Protein AF-A0A7Z8VKE8-F1 (afdb_monomer_lite)

Foldseek 3Di:
DDPPPPAAECEQVNLVVQVVVDQVSQQVVLVVRLAYAYDNALAELQVVDDPPDEQDLDQHEDRQHYEYENHNYENEAAEYECHLYEAHQHEYYNANYEDHDDDDDPPAGEYYCALYEHENHAYDHHLYASEESHEYENHNYEHEAHAYECHNYDHHNYYYDHHNYHYYNHHYD

Radius of gyration: 15.61 Å; chains: 1; bounding box: 54×35×36 Å

Structure (mmCIF, N/CA/C/O backbone):
data_AF-A0A7Z8VKE8-F1
#
_entry.id   AF-A0A7Z8VKE8-F1
#
loop_
_atom_site.group_PDB
_atom_site.id
_atom_site.type_symbol
_atom_site.label_atom_id
_atom_site.label_alt_id
_atom_site.label_comp_id
_atom_site.label_asym_id
_atom_site.label_entity_id
_atom_site.label_seq_id
_atom_site.pdbx_PDB_ins_code
_atom_site.Cartn_x
_atom_site.Cartn_y
_atom_site.Cartn_z
_atom_site.occupancy
_atom_site.B_iso_or_equiv
_atom_site.auth_seq_id
_atom_site.auth_comp_id
_atom_site.auth_asym_id
_atom_site.auth_atom_id
_atom_site.pdbx_PDB_model_num
ATOM 1 N N . MET A 1 1 ? -33.986 10.027 14.743 1.00 37.16 1 MET A N 1
ATOM 2 C CA . MET A 1 1 ? -32.660 9.459 15.057 1.00 37.16 1 MET A CA 1
ATOM 3 C C . MET A 1 1 ? -31.975 9.230 13.727 1.00 37.16 1 MET A C 1
ATOM 5 O O . MET A 1 1 ? -32.449 8.395 12.970 1.00 37.16 1 MET A O 1
ATOM 9 N N . VAL A 1 2 ? -30.986 10.049 13.375 1.00 34.38 2 VAL A N 1
ATOM 10 C CA . VAL A 1 2 ? -30.226 9.861 12.133 1.00 34.38 2 VAL A CA 1
ATOM 11 C C . VAL A 1 2 ? -28.980 9.065 12.507 1.00 34.38 2 VAL A C 1
ATOM 13 O O . VAL A 1 2 ? -28.159 9.550 13.281 1.00 34.38 2 VAL A O 1
ATOM 16 N N . ASN A 1 3 ? -28.879 7.829 12.019 1.00 40.72 3 ASN A N 1
ATOM 17 C CA . ASN A 1 3 ? -27.648 7.044 12.081 1.00 40.72 3 ASN A CA 1
ATOM 18 C C . ASN A 1 3 ? -26.652 7.651 11.085 1.00 40.72 3 ASN A C 1
ATOM 20 O O . ASN A 1 3 ? -26.610 7.250 9.927 1.00 40.72 3 ASN A O 1
ATOM 24 N N . ASN A 1 4 ? -25.874 8.631 11.536 1.00 39.22 4 ASN A N 1
ATOM 25 C CA . ASN A 1 4 ? -24.736 9.162 10.794 1.00 39.22 4 ASN A CA 1
ATOM 26 C C . ASN A 1 4 ? -23.477 8.375 11.174 1.00 39.22 4 ASN A C 1
ATOM 28 O O . ASN A 1 4 ? -22.606 8.898 11.860 1.00 39.22 4 ASN A O 1
ATOM 32 N N . ASN A 1 5 ? -23.361 7.127 10.718 1.00 44.25 5 ASN A N 1
ATOM 33 C CA . ASN A 1 5 ? -22.066 6.436 10.698 1.00 44.25 5 ASN A CA 1
ATOM 34 C C . ASN A 1 5 ? -21.271 6.866 9.451 1.00 44.25 5 ASN A C 1
ATOM 36 O O . ASN A 1 5 ? -20.836 6.027 8.667 1.00 44.25 5 ASN A O 1
ATOM 40 N N . ASN A 1 6 ? -21.112 8.178 9.247 1.00 50.91 6 ASN A N 1
ATOM 41 C CA . ASN A 1 6 ? -20.083 8.678 8.343 1.00 50.91 6 ASN A CA 1
ATOM 42 C C . ASN A 1 6 ? -18.770 8.586 9.112 1.00 50.91 6 ASN A C 1
ATOM 44 O O . ASN A 1 6 ? -18.491 9.436 9.955 1.00 50.91 6 ASN A O 1
ATOM 48 N N . LEU A 1 7 ? -18.001 7.527 8.860 1.00 59.56 7 LEU A N 1
ATOM 49 C CA . LEU A 1 7 ? -16.605 7.478 9.280 1.00 59.56 7 LEU A CA 1
ATOM 50 C C . LEU A 1 7 ? -15.920 8.756 8.779 1.00 59.56 7 LEU A C 1
ATOM 52 O O . LEU A 1 7 ? -16.093 9.137 7.616 1.00 59.56 7 LEU A O 1
ATOM 56 N N . SER A 1 8 ? -15.191 9.448 9.656 1.00 85.38 8 SER A N 1
ATOM 57 C CA . SER A 1 8 ? -14.416 10.619 9.246 1.00 85.38 8 SER A CA 1
ATOM 58 C C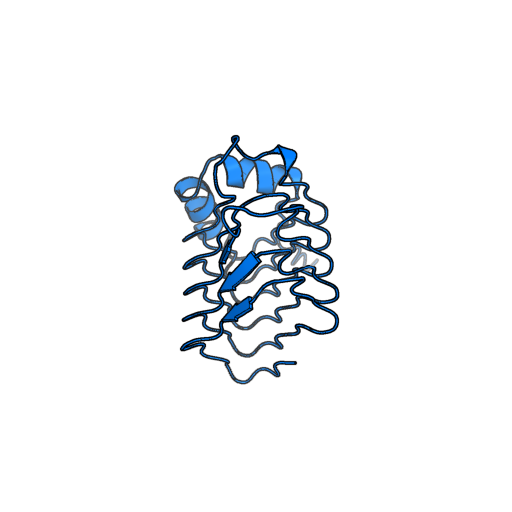 . SER A 1 8 ? -13.427 10.185 8.172 1.00 85.38 8 SER A C 1
ATOM 60 O O . SER A 1 8 ? -12.711 9.208 8.365 1.00 85.38 8 SER A O 1
ATOM 62 N N . THR A 1 9 ? -13.408 10.869 7.036 1.00 92.19 9 THR A N 1
ATOM 63 C CA . THR A 1 9 ? -12.435 10.595 5.976 1.00 92.19 9 THR A CA 1
ATOM 64 C C . THR A 1 9 ? -11.372 11.672 6.043 1.00 92.19 9 THR A C 1
ATOM 66 O O . THR A 1 9 ? -11.715 12.849 5.972 1.00 92.19 9 THR A O 1
ATOM 69 N N . LEU A 1 10 ? -10.117 11.264 6.209 1.00 95.75 10 LEU A N 1
ATOM 70 C CA . LEU A 1 10 ? -8.974 12.133 5.993 1.00 95.75 10 LEU A CA 1
ATOM 71 C C . LEU A 1 10 ? -8.784 12.210 4.479 1.00 95.75 10 LEU A C 1
ATOM 73 O O . LEU A 1 10 ? -8.444 11.203 3.851 1.00 95.75 10 LEU A O 1
ATOM 77 N N . ASN A 1 11 ? -9.136 13.354 3.892 1.00 95.62 11 ASN A N 1
ATOM 78 C CA . ASN A 1 11 ? -9.088 13.517 2.440 1.00 95.62 11 ASN A CA 1
ATOM 79 C C . ASN A 1 11 ? -7.635 13.541 1.940 1.00 95.62 11 ASN A C 1
ATOM 81 O O . ASN A 1 11 ? -6.709 13.683 2.732 1.00 95.62 11 ASN A O 1
ATOM 85 N N . LYS A 1 12 ? -7.429 13.428 0.629 1.00 94.19 12 LYS A N 1
ATOM 86 C CA . LYS A 1 12 ? -6.089 13.323 0.034 1.00 94.19 12 LYS A CA 1
ATOM 87 C C . LYS A 1 12 ? -5.130 14.463 0.358 1.00 94.19 12 LYS A C 1
ATOM 89 O O . LYS A 1 12 ? -3.935 14.210 0.497 1.00 94.19 12 LYS A O 1
ATOM 94 N N . GLU A 1 13 ? -5.607 15.698 0.492 1.00 93.25 13 GLU A N 1
ATOM 95 C CA . GLU A 1 13 ? -4.759 16.813 0.905 1.00 93.25 13 GLU A CA 1
ATOM 96 C C . GLU A 1 13 ? -4.357 16.667 2.379 1.00 93.25 13 GLU A C 1
ATOM 98 O O . GLU A 1 13 ? -3.166 16.661 2.690 1.00 93.25 13 GLU A O 1
ATOM 103 N N . GLU A 1 14 ? -5.332 16.450 3.264 1.00 95.19 14 GLU A N 1
ATOM 104 C CA . GLU A 1 14 ? -5.107 16.307 4.708 1.00 95.19 14 GLU A CA 1
ATOM 105 C C . GLU A 1 14 ? -4.264 15.072 5.049 1.00 95.19 14 GLU A C 1
ATOM 107 O O . GLU A 1 14 ? -3.380 15.129 5.902 1.00 95.19 14 GLU A O 1
ATOM 112 N N . ALA A 1 15 ? -4.519 13.944 4.384 1.00 95.56 15 ALA A N 1
ATOM 113 C CA . ALA A 1 15 ? -3.808 12.691 4.600 1.00 95.56 15 ALA A CA 1
ATOM 114 C C . ALA A 1 15 ? -2.344 12.839 4.218 1.00 95.56 15 ALA A C 1
ATOM 116 O O . ALA A 1 15 ? -1.456 12.353 4.913 1.00 95.56 15 ALA A O 1
ATOM 117 N N . LEU A 1 16 ? -2.081 13.559 3.137 1.00 92.56 16 LEU A N 1
ATOM 118 C CA . LEU A 1 16 ? -0.731 13.749 2.664 1.00 92.56 16 LEU A CA 1
ATOM 119 C C . LEU A 1 16 ? 0.045 14.762 3.491 1.00 92.56 16 LEU A C 1
ATOM 121 O O . LEU A 1 16 ? 1.204 14.505 3.793 1.00 92.56 16 LEU A O 1
ATOM 125 N N . GLU A 1 17 ? -0.591 15.858 3.909 1.00 93.25 17 GLU A N 1
ATOM 126 C CA . GLU A 1 17 ? -0.021 16.785 4.895 1.00 93.25 17 GLU A CA 1
ATOM 127 C C . GLU A 1 17 ? 0.322 16.059 6.200 1.00 93.25 17 GLU A C 1
ATOM 129 O O . GLU A 1 17 ? 1.419 16.213 6.734 1.00 93.25 17 GLU A O 1
ATOM 134 N N . LYS A 1 18 ? -0.568 15.181 6.672 1.00 94.31 18 LYS A N 1
ATOM 135 C CA . LYS A 1 18 ? -0.321 14.387 7.876 1.00 94.31 18 LYS A CA 1
ATOM 136 C C . LYS A 1 18 ? 0.804 13.376 7.694 1.00 94.31 18 LYS A C 1
ATOM 138 O O . LYS A 1 18 ? 1.594 13.164 8.607 1.00 94.31 18 LYS A O 1
ATOM 143 N N . PHE A 1 19 ? 0.864 12.731 6.533 1.00 92.44 19 PHE A N 1
ATOM 144 C CA . PHE A 1 19 ? 1.898 11.753 6.216 1.00 92.44 19 PHE A CA 1
ATOM 145 C C . PHE A 1 19 ? 3.292 12.395 6.235 1.00 92.44 19 PHE A C 1
ATOM 147 O O . PHE A 1 19 ? 4.203 11.845 6.850 1.00 92.44 19 PHE A O 1
ATOM 154 N N . ILE A 1 20 ? 3.452 13.585 5.640 1.00 90.81 20 ILE A N 1
ATOM 155 C CA . ILE A 1 20 ? 4.751 14.280 5.592 1.00 90.81 20 ILE A CA 1
ATOM 156 C C . ILE A 1 20 ? 5.208 14.829 6.953 1.00 90.81 20 ILE A C 1
ATOM 158 O O . ILE A 1 20 ? 6.392 15.111 7.117 1.00 90.81 20 ILE A O 1
ATOM 162 N N . GLU A 1 21 ? 4.316 14.951 7.946 1.00 93.56 21 GLU A N 1
ATOM 163 C CA . GLU A 1 21 ? 4.704 15.237 9.341 1.00 93.56 21 GLU A CA 1
ATOM 164 C C . GLU A 1 21 ? 5.519 14.077 9.955 1.00 93.56 21 GLU A C 1
ATOM 166 O O . GLU A 1 21 ? 6.241 14.271 10.934 1.00 93.56 21 GLU A O 1
ATOM 171 N N . GLY A 1 22 ? 5.448 12.882 9.361 1.00 93.75 22 GLY A N 1
ATOM 172 C CA . GLY A 1 22 ? 6.263 11.728 9.708 1.00 93.75 22 GLY A CA 1
ATOM 173 C C . GLY A 1 22 ? 5.525 10.660 10.513 1.00 93.75 22 GLY A C 1
ATOM 174 O O . GLY A 1 22 ? 4.457 10.869 11.098 1.00 93.75 22 GLY A O 1
ATOM 175 N N . LYS A 1 23 ? 6.148 9.479 10.555 1.00 96.38 23 LYS A N 1
ATOM 176 C CA . LYS A 1 23 ? 5.560 8.232 11.060 1.00 96.38 23 LYS A CA 1
ATOM 177 C C . LYS A 1 23 ? 4.977 8.323 12.464 1.00 96.38 23 LYS A C 1
ATOM 179 O O . LYS A 1 23 ? 3.886 7.810 12.694 1.00 96.38 23 LYS A O 1
ATOM 184 N N . ASP A 1 24 ? 5.686 8.943 13.404 1.00 97.81 24 ASP A N 1
ATOM 185 C CA . ASP A 1 24 ? 5.241 8.994 14.802 1.00 97.81 24 ASP A CA 1
ATOM 186 C C . ASP A 1 24 ? 3.940 9.792 14.938 1.00 97.81 24 ASP A C 1
ATOM 188 O O . ASP A 1 24 ? 3.002 9.356 15.607 1.00 97.81 24 ASP A O 1
ATOM 192 N N . ILE A 1 25 ? 3.851 10.921 14.231 1.00 97.44 25 ILE A N 1
ATOM 193 C CA . ILE A 1 25 ? 2.675 11.791 14.242 1.00 97.44 25 ILE A CA 1
ATOM 194 C C . ILE A 1 25 ? 1.502 11.130 13.516 1.00 97.44 25 ILE A C 1
ATOM 196 O O . ILE A 1 25 ? 0.367 11.162 14.002 1.00 97.44 25 ILE A O 1
ATOM 200 N N . TRP A 1 26 ? 1.772 10.490 12.379 1.00 98.00 26 TRP A N 1
ATOM 201 C CA . TRP A 1 26 ? 0.781 9.696 11.663 1.00 98.00 26 TRP A CA 1
ATOM 202 C C . TRP A 1 26 ? 0.221 8.566 12.540 1.00 98.00 26 TRP A C 1
ATOM 204 O O . TRP A 1 26 ? -0.993 8.448 12.714 1.00 98.00 26 TRP A O 1
ATOM 214 N N . ASN A 1 27 ? 1.092 7.761 13.150 1.00 98.38 27 ASN A N 1
ATOM 215 C CA . ASN A 1 27 ? 0.691 6.626 13.978 1.00 98.38 27 ASN A CA 1
ATOM 216 C C . ASN A 1 27 ? -0.098 7.076 15.217 1.00 98.38 27 ASN A C 1
ATOM 218 O O . ASN A 1 27 ? -1.093 6.438 15.564 1.00 98.38 27 ASN A O 1
ATOM 222 N N . GLU A 1 28 ? 0.282 8.194 15.848 1.00 98.06 28 GLU A N 1
ATOM 223 C CA . GLU A 1 28 ? -0.480 8.784 16.955 1.00 98.06 28 GLU A CA 1
ATOM 224 C C . GLU A 1 28 ? -1.883 9.230 16.509 1.00 98.06 28 GLU A C 1
ATOM 226 O O . GLU A 1 28 ? -2.862 9.029 17.234 1.00 98.06 28 GLU A O 1
ATOM 231 N N . TYR A 1 29 ? -2.004 9.814 15.311 1.00 96.62 29 TYR A N 1
ATOM 232 C CA . TYR A 1 29 ? -3.299 10.165 14.733 1.00 96.62 29 TYR A CA 1
ATOM 233 C C . TYR A 1 29 ? -4.164 8.917 14.518 1.00 96.62 29 TYR A C 1
ATOM 235 O O . TYR A 1 29 ? -5.305 8.878 14.977 1.00 96.62 29 TYR A O 1
ATOM 243 N N . ILE A 1 30 ? -3.620 7.869 13.899 1.00 97.44 30 ILE A N 1
ATOM 244 C CA . ILE A 1 30 ? -4.349 6.618 13.647 1.00 97.44 30 ILE A CA 1
ATOM 245 C C . ILE A 1 30 ? -4.776 5.930 14.948 1.00 97.44 30 ILE A C 1
ATOM 247 O O . ILE A 1 30 ? -5.891 5.412 15.034 1.00 97.44 30 ILE A O 1
ATOM 251 N N . ASP A 1 31 ? -3.944 5.966 15.990 1.00 96.56 31 ASP A N 1
ATOM 252 C CA . ASP A 1 31 ? -4.302 5.410 17.297 1.00 96.56 31 ASP A CA 1
ATOM 253 C C . ASP A 1 31 ? -5.486 6.169 17.944 1.00 96.56 31 ASP A C 1
ATOM 255 O O . ASP A 1 31 ? -6.287 5.555 18.657 1.00 96.56 31 ASP A O 1
ATOM 259 N N . LYS A 1 32 ? -5.657 7.469 17.649 1.00 96.12 32 LYS A N 1
ATOM 260 C CA . LYS A 1 32 ? -6.812 8.292 18.074 1.00 96.12 32 LYS A CA 1
ATOM 261 C C . LYS A 1 32 ? -8.028 8.171 17.148 1.00 96.12 32 LYS A C 1
ATOM 263 O O . LYS A 1 32 ? -9.153 8.352 17.613 1.00 96.12 32 LYS A O 1
ATOM 268 N N . HIS A 1 33 ? -7.811 7.849 15.875 1.00 95.50 33 HIS A N 1
ATOM 269 C CA . HIS A 1 33 ? -8.831 7.770 14.826 1.00 95.50 33 HIS A CA 1
ATOM 270 C C . HIS A 1 33 ? -8.831 6.393 14.128 1.00 95.50 33 HIS A C 1
ATOM 272 O O . HIS A 1 33 ? -8.664 6.304 12.910 1.00 95.50 33 HIS A O 1
ATOM 278 N N . PRO A 1 34 ? -9.023 5.284 14.871 1.00 95.62 34 PRO A N 1
ATOM 279 C CA . PRO A 1 34 ? -8.836 3.928 14.345 1.00 95.62 34 PRO A CA 1
ATOM 280 C C . PRO A 1 34 ? -9.884 3.512 13.301 1.00 95.62 34 PRO A C 1
ATOM 282 O O . PRO A 1 34 ? -9.768 2.450 12.690 1.00 95.62 34 PRO A O 1
ATOM 285 N N . ASP A 1 35 ? -10.946 4.287 13.138 1.00 95.44 35 ASP A N 1
ATOM 286 C CA . ASP A 1 35 ? -12.056 4.062 12.222 1.00 95.44 35 ASP A CA 1
ATOM 287 C C . ASP A 1 35 ? -12.122 5.095 11.090 1.00 95.44 35 ASP A C 1
ATOM 289 O O . ASP A 1 35 ? -13.001 4.985 10.241 1.00 95.44 35 ASP A O 1
ATOM 293 N N . ALA A 1 36 ? -11.194 6.057 11.037 1.00 95.25 36 ALA A N 1
ATOM 294 C CA . ALA A 1 36 ? -11.145 7.015 9.941 1.00 95.25 36 ALA A CA 1
ATOM 295 C C . ALA A 1 36 ? -10.866 6.314 8.607 1.00 95.25 36 ALA A C 1
ATOM 297 O O . ALA A 1 36 ? -10.057 5.396 8.557 1.00 95.25 36 ALA A O 1
ATOM 298 N N . ASN A 1 37 ? -11.504 6.751 7.525 1.00 97.62 37 ASN A N 1
ATOM 299 C CA . ASN A 1 37 ? -11.064 6.375 6.184 1.00 97.62 37 ASN A CA 1
ATOM 300 C C . ASN A 1 37 ? -9.878 7.254 5.785 1.00 97.62 37 ASN A C 1
ATOM 302 O O . ASN A 1 37 ? -9.850 8.437 6.123 1.00 97.62 37 ASN A O 1
ATOM 306 N N . ILE A 1 38 ? -8.937 6.688 5.041 1.00 98.06 38 ILE A N 1
ATOM 307 C CA . ILE A 1 38 ? -7.802 7.408 4.473 1.00 98.06 38 ILE A CA 1
ATOM 308 C C . ILE A 1 38 ? -7.953 7.401 2.960 1.00 98.06 38 ILE A C 1
ATOM 310 O O . ILE A 1 38 ? -7.998 6.337 2.341 1.00 98.06 38 ILE A O 1
ATOM 314 N N . ASP A 1 39 ? -8.027 8.589 2.379 1.00 98.31 39 ASP A N 1
ATOM 315 C CA . ASP A 1 39 ? -8.064 8.783 0.939 1.00 98.31 39 ASP A CA 1
ATOM 316 C C . ASP A 1 39 ? -6.693 9.274 0.467 1.00 98.31 39 ASP A C 1
ATOM 318 O O . ASP A 1 39 ? -6.277 10.372 0.800 1.00 98.31 39 ASP A O 1
ATOM 322 N N . PHE A 1 40 ? -5.985 8.450 -0.294 1.00 97.81 40 PHE A N 1
ATOM 323 C CA . PHE A 1 40 ? -4.810 8.796 -1.095 1.00 97.81 40 PHE A CA 1
ATOM 324 C C . PHE A 1 40 ? -5.104 8.628 -2.595 1.00 97.81 40 PHE A C 1
ATOM 326 O O . PHE A 1 40 ? -4.180 8.533 -3.410 1.00 97.81 40 PHE A O 1
ATOM 333 N N . SER A 1 41 ? -6.379 8.576 -2.987 1.00 97.94 41 SER A N 1
ATOM 334 C CA . SER A 1 41 ? -6.745 8.384 -4.382 1.00 97.94 41 SER A CA 1
ATOM 335 C C . SER A 1 41 ? -6.300 9.577 -5.228 1.00 97.94 41 SER A C 1
ATOM 337 O O . SER A 1 41 ? -6.367 10.739 -4.805 1.00 97.94 41 SER A O 1
ATOM 339 N N . TYR A 1 42 ? -5.814 9.294 -6.438 1.00 96.81 42 TYR A N 1
ATOM 340 C CA . TYR A 1 42 ? -5.268 10.287 -7.374 1.00 96.81 42 TYR A CA 1
ATOM 341 C C . TYR A 1 42 ? -4.109 11.131 -6.822 1.00 96.81 42 TYR A C 1
ATOM 343 O O . TYR A 1 42 ? -3.788 12.184 -7.383 1.00 96.81 42 TYR A O 1
ATOM 351 N N . VAL A 1 43 ? -3.487 10.722 -5.715 1.00 95.25 43 VAL A N 1
ATOM 352 C CA . VAL A 1 43 ? -2.322 11.426 -5.193 1.00 95.25 43 VAL A CA 1
ATOM 353 C C . VAL A 1 43 ? -1.129 11.170 -6.099 1.00 95.25 43 VAL A C 1
ATOM 355 O O . VAL A 1 43 ? -0.736 10.030 -6.336 1.00 95.25 43 VAL A O 1
ATOM 358 N N . ASP A 1 44 ? -0.512 12.256 -6.549 1.00 93.12 44 ASP A N 1
ATOM 359 C CA . ASP A 1 44 ? 0.819 12.224 -7.134 1.00 93.12 44 ASP A CA 1
ATOM 360 C C . ASP A 1 44 ? 1.869 12.407 -6.026 1.00 93.12 44 ASP A C 1
ATOM 362 O O . ASP A 1 44 ? 2.080 13.509 -5.502 1.00 93.12 44 ASP A O 1
ATOM 366 N N . PHE A 1 45 ? 2.495 11.298 -5.640 1.00 90.25 45 PHE A N 1
ATOM 367 C CA . PHE A 1 45 ? 3.602 11.254 -4.689 1.00 90.25 45 PHE A CA 1
ATOM 368 C C . PHE A 1 45 ? 4.955 11.503 -5.370 1.00 90.25 45 PHE A C 1
ATOM 370 O O . PHE A 1 45 ? 5.924 11.837 -4.685 1.00 90.25 45 PHE A O 1
ATOM 377 N N . SER A 1 46 ? 5.035 11.389 -6.702 1.00 84.56 46 SER A N 1
ATOM 378 C CA . SER A 1 46 ? 6.292 11.500 -7.453 1.00 84.56 46 SER A CA 1
ATOM 379 C C . SER A 1 46 ? 6.964 12.863 -7.264 1.00 84.56 46 SER A C 1
ATOM 381 O O . SER A 1 46 ? 8.176 12.941 -7.074 1.00 84.56 46 SER A O 1
ATOM 383 N N . GLY A 1 47 ? 6.167 13.936 -7.227 1.00 78.50 47 GLY A N 1
ATOM 384 C CA . GLY A 1 47 ? 6.638 15.306 -7.022 1.00 78.50 47 GLY A CA 1
ATOM 385 C C . GLY A 1 4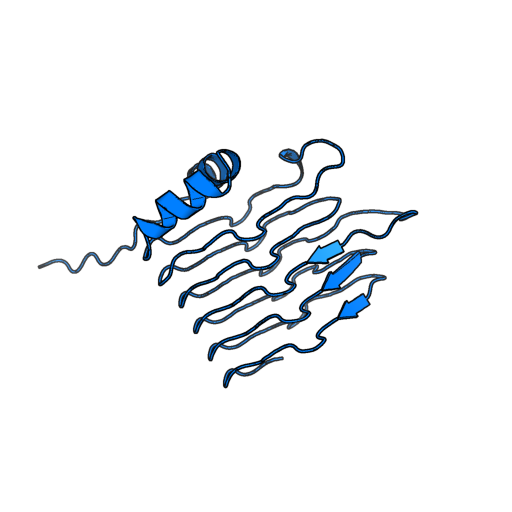7 ? 6.921 15.682 -5.564 1.00 78.50 47 GLY A C 1
ATOM 386 O O . GLY A 1 47 ? 7.279 16.827 -5.299 1.00 78.50 47 GLY A O 1
ATOM 387 N N . ARG A 1 48 ? 6.723 14.762 -4.611 1.00 79.25 48 ARG A N 1
ATOM 388 C CA . ARG A 1 48 ? 6.855 15.024 -3.163 1.00 79.25 48 ARG A CA 1
ATOM 389 C C . ARG A 1 48 ? 8.043 14.317 -2.521 1.00 79.25 48 ARG A C 1
ATOM 391 O O . ARG A 1 48 ? 8.209 14.375 -1.308 1.00 79.25 48 ARG A O 1
ATOM 398 N N . ARG A 1 49 ? 8.843 13.636 -3.335 1.00 76.00 49 ARG A N 1
ATOM 399 C CA . ARG A 1 49 ? 10.021 12.880 -2.928 1.00 76.00 49 ARG A CA 1
ATOM 400 C C . ARG A 1 49 ? 11.246 13.796 -2.895 1.00 76.00 49 ARG A C 1
ATOM 402 O O . ARG A 1 49 ? 11.466 14.561 -3.834 1.00 76.00 49 ARG A O 1
ATOM 409 N N . GLU A 1 50 ? 12.056 13.694 -1.844 1.00 76.88 50 GLU A N 1
ATOM 410 C CA . GLU A 1 50 ? 13.411 14.253 -1.867 1.00 76.88 50 GLU A CA 1
ATOM 411 C C . GLU A 1 50 ? 14.260 13.470 -2.875 1.00 76.88 50 GLU A C 1
ATOM 413 O O . GLU A 1 50 ? 14.167 12.247 -2.966 1.00 76.88 50 GLU A O 1
ATOM 418 N N . GLU A 1 51 ? 15.051 14.162 -3.693 1.00 72.62 51 GLU A N 1
ATOM 419 C CA . GLU A 1 51 ? 15.787 13.522 -4.785 1.00 72.62 51 GLU A CA 1
ATOM 420 C C . GLU A 1 51 ? 16.679 12.379 -4.271 1.00 72.62 51 GLU A C 1
ATOM 422 O O . GLU A 1 51 ? 17.606 12.600 -3.499 1.00 72.62 51 GLU A O 1
ATOM 427 N N . GLY A 1 52 ? 16.398 11.153 -4.727 1.00 70.56 52 GLY A N 1
ATOM 428 C CA . GLY A 1 52 ? 17.149 9.950 -4.356 1.00 70.56 52 GLY A CA 1
ATOM 429 C C . GLY A 1 52 ? 16.581 9.153 -3.178 1.00 70.56 52 GLY A C 1
ATOM 430 O O . GLY A 1 52 ? 16.999 8.013 -2.994 1.00 70.56 52 GLY A O 1
ATOM 431 N N . GLU A 1 53 ? 15.601 9.679 -2.443 1.00 80.62 53 GLU A N 1
ATOM 432 C CA . GLU A 1 53 ? 15.047 9.013 -1.257 1.00 80.62 53 GLU A CA 1
ATOM 433 C C . GLU A 1 53 ? 13.851 8.105 -1.590 1.00 80.62 53 GLU A C 1
ATOM 435 O O . GLU A 1 53 ? 13.097 8.397 -2.523 1.00 80.62 53 GLU A O 1
ATOM 440 N N . PRO A 1 54 ? 13.637 6.988 -0.869 1.00 82.88 54 PRO A N 1
ATOM 441 C CA . PRO A 1 54 ? 12.446 6.156 -1.019 1.00 82.88 54 PRO A CA 1
ATOM 442 C C . PRO A 1 54 ? 11.177 6.904 -0.589 1.00 82.88 54 PRO A C 1
ATOM 444 O O . PRO A 1 54 ? 11.205 7.743 0.308 1.00 82.88 54 PRO A O 1
ATOM 447 N N . PHE A 1 55 ? 10.031 6.550 -1.175 1.00 88.06 55 PHE A N 1
ATOM 448 C CA . PHE A 1 55 ? 8.747 6.906 -0.576 1.00 88.06 55 PHE A CA 1
ATOM 449 C C . PHE A 1 55 ? 8.400 5.841 0.466 1.00 88.06 55 PHE A C 1
ATOM 451 O O . PHE A 1 55 ? 8.128 4.692 0.110 1.00 88.06 55 PHE A O 1
ATOM 458 N N . ASP A 1 56 ? 8.481 6.202 1.746 1.00 91.69 56 ASP A N 1
ATOM 459 C CA . ASP A 1 56 ? 8.563 5.227 2.832 1.00 91.69 56 ASP A CA 1
ATOM 460 C C . ASP A 1 56 ? 7.365 5.275 3.797 1.00 91.69 56 ASP A C 1
ATOM 462 O O . ASP A 1 56 ? 7.219 6.184 4.614 1.00 91.69 56 ASP A O 1
ATOM 466 N N . PHE A 1 57 ? 6.530 4.240 3.723 1.00 95.69 57 PHE A N 1
ATOM 467 C CA . PHE A 1 57 ? 5.464 3.897 4.665 1.00 95.69 57 PHE A CA 1
ATOM 468 C C . PHE A 1 57 ? 5.896 2.805 5.663 1.00 95.69 57 PHE A C 1
ATOM 470 O O . PHE A 1 57 ? 5.047 2.178 6.304 1.00 95.69 57 PHE A O 1
ATOM 477 N N . SER A 1 58 ? 7.194 2.535 5.824 1.00 96.94 58 SER A N 1
ATOM 478 C CA . SER A 1 58 ? 7.647 1.420 6.659 1.00 96.94 58 SER A CA 1
ATOM 479 C C . SER A 1 58 ? 7.323 1.618 8.143 1.00 96.94 58 SER A C 1
ATOM 481 O O . SER A 1 58 ? 7.726 2.596 8.786 1.00 96.94 58 SER A O 1
ATOM 483 N N . GLY A 1 59 ? 6.586 0.663 8.712 1.00 97.88 59 GLY A N 1
ATOM 484 C CA . GLY A 1 59 ? 6.057 0.700 10.077 1.00 97.88 59 GLY A CA 1
ATOM 485 C C . GLY A 1 59 ? 4.918 1.706 10.294 1.00 97.88 59 GLY A C 1
ATOM 486 O O . GLY A 1 59 ? 4.590 2.019 11.445 1.00 97.88 59 GLY A O 1
ATOM 487 N N . TYR A 1 60 ? 4.340 2.267 9.228 1.00 98.38 60 TYR A N 1
ATOM 488 C CA . TYR A 1 60 ? 3.127 3.074 9.349 1.00 98.38 60 TYR A CA 1
ATOM 489 C C . TYR A 1 60 ? 1.940 2.165 9.671 1.00 98.38 60 TYR A C 1
ATOM 491 O O . TYR A 1 60 ? 1.756 1.098 9.082 1.00 98.38 60 TYR A O 1
ATOM 499 N N . LYS A 1 61 ? 1.105 2.617 10.602 1.00 98.38 61 LYS A N 1
ATOM 500 C CA . LYS A 1 61 ? -0.191 2.020 10.902 1.00 98.38 61 LYS A CA 1
ATOM 501 C C . LYS A 1 61 ? -1.248 2.670 10.035 1.00 98.38 61 LYS A C 1
ATOM 503 O O . LYS A 1 61 ? -1.251 3.880 9.861 1.00 98.38 61 LYS A O 1
ATOM 508 N N . PHE A 1 62 ? -2.206 1.895 9.577 1.00 97.94 62 PHE A N 1
ATOM 509 C CA . PHE A 1 62 ? -3.415 2.387 8.936 1.00 97.94 62 PHE A CA 1
ATOM 510 C C . PHE A 1 62 ? -4.630 2.095 9.830 1.00 97.94 62 PHE A C 1
ATOM 512 O O . PHE A 1 62 ? -4.525 1.321 10.790 1.00 97.94 62 PHE A O 1
ATOM 519 N N . PRO A 1 63 ? -5.787 2.732 9.579 1.00 97.25 63 PRO A N 1
ATOM 520 C CA . PRO A 1 63 ? -6.962 2.584 10.428 1.00 97.25 63 PRO A CA 1
ATOM 521 C C . PRO A 1 63 ? -7.324 1.121 10.676 1.00 97.25 63 PRO A C 1
ATOM 523 O O . PRO A 1 63 ? -7.363 0.294 9.768 1.00 97.25 63 PRO A O 1
ATOM 526 N N . LYS A 1 64 ? -7.660 0.797 11.926 1.00 95.69 64 LYS A N 1
ATOM 527 C CA . LYS A 1 64 ? -8.060 -0.554 12.344 1.00 95.69 64 LYS A CA 1
ATOM 528 C C . LYS A 1 64 ? -9.367 -1.012 11.696 1.00 95.69 64 LYS A C 1
ATOM 530 O O . LYS A 1 64 ? -9.597 -2.219 11.621 1.00 95.69 64 LYS A O 1
ATOM 535 N N . LYS A 1 65 ? -10.238 -0.084 11.291 1.00 94.50 65 LYS A N 1
ATOM 536 C CA . LYS A 1 65 ? -11.554 -0.378 10.693 1.00 94.50 65 LYS A CA 1
ATOM 537 C C . LYS A 1 65 ? -11.852 0.389 9.409 1.00 94.50 65 LYS A C 1
ATOM 539 O O . LYS A 1 65 ? -12.624 -0.122 8.607 1.00 94.50 65 LYS A O 1
ATOM 544 N N . GLY A 1 66 ? -11.326 1.603 9.264 1.00 95.94 66 GLY A N 1
ATOM 545 C CA . GLY A 1 66 ? -11.579 2.423 8.084 1.00 95.94 66 GLY A CA 1
ATOM 546 C C . GLY A 1 66 ? -10.830 1.912 6.858 1.00 95.94 66 GLY A C 1
ATOM 547 O O . GLY A 1 66 ? -9.852 1.172 6.976 1.00 95.94 66 GLY A O 1
ATOM 548 N N . ASN A 1 67 ? -11.325 2.293 5.686 1.00 97.75 67 ASN A N 1
ATOM 549 C CA . ASN A 1 67 ? -10.743 1.909 4.406 1.00 97.75 67 ASN A CA 1
ATOM 550 C C . ASN A 1 67 ? -9.527 2.779 4.077 1.00 97.75 67 ASN A C 1
ATOM 552 O O . ASN A 1 67 ? -9.445 3.929 4.513 1.00 97.75 67 ASN A O 1
ATOM 556 N N . VAL A 1 68 ? -8.618 2.238 3.269 1.00 98.50 68 VAL A N 1
ATOM 557 C CA . VAL A 1 68 ? -7.450 2.954 2.747 1.00 98.50 68 VAL A CA 1
ATOM 558 C C . VAL A 1 68 ? -7.471 2.885 1.229 1.00 98.50 68 VAL A C 1
ATOM 560 O O . VAL A 1 68 ? -7.432 1.797 0.651 1.00 98.50 68 VAL A O 1
ATOM 563 N N . ASP A 1 69 ? -7.535 4.040 0.580 1.00 98.69 69 ASP A N 1
ATOM 564 C CA . ASP A 1 69 ? -7.647 4.127 -0.872 1.00 98.69 69 ASP A CA 1
ATOM 565 C C . ASP A 1 69 ? -6.413 4.784 -1.491 1.00 98.69 69 ASP A C 1
ATOM 567 O O . ASP A 1 69 ? -6.201 5.971 -1.325 1.00 98.69 69 ASP A O 1
ATOM 571 N N . PHE A 1 70 ? -5.610 4.018 -2.220 1.00 98.56 70 PHE A N 1
ATOM 572 C CA . PHE A 1 70 ? -4.503 4.472 -3.067 1.00 98.56 70 PHE A CA 1
ATOM 573 C C . PHE A 1 70 ? -4.847 4.361 -4.562 1.00 98.56 70 PHE A C 1
ATOM 575 O O . PHE A 1 70 ? -3.947 4.296 -5.401 1.00 98.56 70 PHE A O 1
ATOM 582 N N . SER A 1 71 ? -6.127 4.255 -4.933 1.00 98.62 71 SER A N 1
ATOM 583 C CA . SER A 1 71 ? -6.482 4.083 -6.341 1.00 98.62 71 SER A CA 1
ATOM 584 C C . SER A 1 71 ? -6.069 5.278 -7.193 1.00 98.62 71 SER A C 1
ATOM 586 O O . SER A 1 71 ? -6.156 6.428 -6.771 1.00 98.62 71 SER A O 1
ATOM 588 N N . ASP A 1 72 ? -5.568 4.992 -8.394 1.00 98.00 72 ASP A N 1
ATOM 589 C CA . ASP A 1 72 ? -5.004 5.991 -9.313 1.00 98.00 72 ASP A CA 1
ATOM 590 C C . ASP A 1 72 ? -3.837 6.817 -8.728 1.00 98.00 72 ASP A C 1
ATOM 592 O O . ASP A 1 72 ? -3.473 7.850 -9.292 1.00 98.00 72 ASP A O 1
ATOM 596 N N . ALA A 1 73 ? -3.242 6.403 -7.603 1.00 96.88 73 ALA A N 1
ATOM 597 C CA . ALA A 1 73 ? -2.077 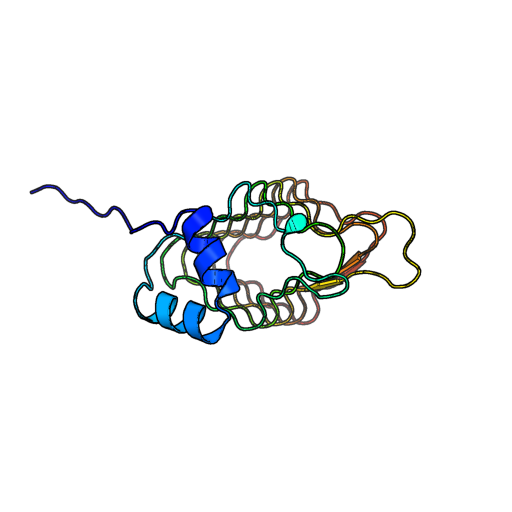7.081 -7.050 1.00 96.88 73 ALA A CA 1
ATOM 598 C C . ALA A 1 73 ? -0.831 6.836 -7.913 1.00 96.88 73 ALA A C 1
ATOM 600 O O . ALA A 1 73 ? -0.584 5.716 -8.370 1.00 96.88 73 ALA A O 1
ATOM 601 N N . ASN A 1 74 ? -0.010 7.872 -8.086 1.00 94.62 74 ASN A N 1
ATOM 602 C CA . ASN A 1 74 ? 1.292 7.760 -8.733 1.00 94.62 74 ASN A CA 1
ATOM 603 C C . ASN A 1 74 ? 2.409 7.852 -7.689 1.00 94.62 74 ASN A C 1
ATOM 605 O O . ASN A 1 74 ? 2.658 8.925 -7.139 1.00 94.62 74 ASN A O 1
ATOM 609 N N . PHE A 1 75 ? 3.103 6.741 -7.429 1.00 91.81 75 PHE A N 1
ATOM 610 C CA . PHE A 1 75 ? 4.265 6.720 -6.533 1.00 91.81 75 PHE A CA 1
ATOM 611 C C . PHE A 1 75 ? 5.569 7.165 -7.213 1.00 91.81 75 PHE A C 1
ATOM 613 O O . PHE A 1 75 ? 6.553 7.479 -6.535 1.00 91.81 75 PHE A O 1
ATOM 620 N N . GLY A 1 76 ? 5.568 7.241 -8.545 1.00 85.88 76 GLY A N 1
ATOM 621 C CA . GLY A 1 76 ? 6.658 7.760 -9.353 1.00 85.88 76 GLY A CA 1
ATOM 622 C C . GLY A 1 76 ? 7.912 6.894 -9.355 1.00 85.88 76 GLY A C 1
ATOM 623 O O . GLY A 1 76 ? 7.884 5.674 -9.188 1.00 85.88 76 GLY A O 1
ATOM 624 N N . LYS A 1 77 ? 9.048 7.552 -9.593 1.00 82.62 77 LYS A N 1
ATOM 625 C CA . LYS A 1 77 ? 10.360 6.910 -9.733 1.00 82.62 77 LYS A CA 1
ATOM 626 C C . LYS A 1 77 ? 10.955 6.542 -8.377 1.00 82.62 77 LYS A C 1
ATOM 628 O O . LYS A 1 77 ? 10.862 7.324 -7.438 1.00 82.62 77 LYS A O 1
ATOM 633 N N . GLY A 1 78 ? 11.703 5.439 -8.345 1.00 84.00 78 GLY A N 1
ATOM 634 C CA . GLY A 1 78 ? 12.488 5.015 -7.183 1.00 84.00 78 GLY A CA 1
ATOM 635 C C . GLY A 1 78 ? 11.715 4.121 -6.218 1.00 84.00 78 GLY A C 1
ATOM 636 O O . GLY A 1 78 ? 10.586 3.720 -6.488 1.00 84.00 78 GLY A O 1
ATOM 637 N N . ASP A 1 79 ? 12.349 3.805 -5.094 1.00 89.31 79 ASP A N 1
ATOM 638 C CA . ASP A 1 79 ? 11.854 2.793 -4.160 1.00 89.31 79 ASP A CA 1
ATOM 639 C C . ASP A 1 79 ? 10.577 3.234 -3.446 1.00 89.31 79 ASP A C 1
ATOM 641 O O . ASP A 1 79 ? 10.452 4.403 -3.069 1.00 89.31 79 ASP A O 1
ATOM 645 N N . VAL A 1 80 ? 9.633 2.312 -3.268 1.00 93.25 80 VAL A N 1
ATOM 646 C CA . VAL A 1 80 ? 8.379 2.533 -2.534 1.00 93.25 80 VAL A CA 1
ATOM 647 C C . VAL A 1 80 ? 8.238 1.428 -1.500 1.00 93.25 80 VAL A C 1
ATOM 649 O O . VAL A 1 80 ? 8.121 0.258 -1.861 1.00 93.25 80 VAL A O 1
ATOM 652 N N . ASN A 1 81 ? 8.239 1.788 -0.219 1.00 94.56 81 ASN A N 1
ATOM 653 C CA . ASN A 1 81 ? 8.296 0.821 0.872 1.00 94.56 81 ASN A CA 1
ATOM 654 C C . ASN A 1 81 ? 7.058 0.910 1.763 1.00 94.56 81 ASN A C 1
ATOM 656 O O . ASN A 1 81 ? 6.674 1.977 2.215 1.00 94.56 81 ASN A O 1
ATOM 660 N N . PHE A 1 82 ? 6.470 -0.240 2.051 1.00 97.62 82 PHE A N 1
ATOM 661 C CA . PHE A 1 82 ? 5.433 -0.510 3.045 1.00 97.62 82 PHE A CA 1
ATOM 662 C C . PHE A 1 82 ? 5.930 -1.602 4.001 1.00 97.62 82 PHE A C 1
ATOM 664 O O . PHE A 1 82 ? 5.155 -2.456 4.438 1.00 97.62 82 PHE A O 1
ATOM 671 N N . TRP A 1 83 ? 7.238 -1.652 4.274 1.00 97.88 83 TRP A N 1
ATOM 672 C CA . TRP A 1 83 ? 7.794 -2.715 5.105 1.00 97.88 83 TRP A CA 1
ATOM 673 C C . TRP A 1 83 ? 7.210 -2.650 6.507 1.00 97.88 83 TRP A C 1
ATOM 675 O O . TRP A 1 83 ? 7.158 -1.586 7.114 1.00 97.88 83 TRP A O 1
ATOM 685 N N . GLU A 1 84 ? 6.743 -3.785 7.017 1.00 98.19 84 GLU A N 1
ATOM 686 C CA . GLU A 1 84 ? 6.109 -3.862 8.340 1.00 98.19 84 GLU A CA 1
ATOM 687 C C . GLU A 1 84 ? 4.927 -2.881 8.524 1.00 98.19 84 GLU A C 1
ATOM 689 O O . GLU A 1 84 ? 4.553 -2.561 9.650 1.00 98.19 84 GLU A O 1
ATOM 694 N N . ALA A 1 85 ? 4.323 -2.380 7.436 1.00 98.50 85 ALA A N 1
ATOM 695 C CA . ALA A 1 85 ? 3.132 -1.543 7.522 1.00 98.50 85 ALA A CA 1
ATOM 696 C C . ALA A 1 85 ? 1.930 -2.365 8.017 1.00 98.50 85 ALA A C 1
ATOM 698 O O . ALA A 1 85 ? 1.749 -3.527 7.641 1.00 98.50 85 ALA A O 1
ATOM 699 N N . GLU A 1 86 ? 1.086 -1.753 8.846 1.00 98.56 86 GLU A N 1
ATOM 700 C CA . GLU A 1 86 ? -0.043 -2.423 9.497 1.00 98.56 86 GLU A CA 1
ATOM 701 C C . GLU A 1 86 ? -1.376 -1.893 8.961 1.00 98.56 86 GLU A C 1
ATOM 703 O O . GLU A 1 86 ? -1.866 -0.850 9.396 1.00 98.56 86 GLU A O 1
ATOM 708 N N . PHE A 1 87 ? -2.007 -2.627 8.047 1.00 98.12 87 PHE A N 1
ATOM 709 C CA . PHE A 1 87 ? -3.360 -2.344 7.574 1.00 98.12 87 PHE A CA 1
ATOM 710 C C . PHE A 1 87 ? -4.410 -3.059 8.424 1.00 98.12 87 PHE A C 1
ATOM 712 O O . PHE A 1 87 ? -4.309 -4.252 8.718 1.00 98.12 87 PHE A O 1
ATOM 719 N N . GLY A 1 88 ? -5.451 -2.321 8.813 1.00 95.81 88 GLY A N 1
ATOM 720 C CA . GLY A 1 88 ? -6.545 -2.851 9.614 1.00 95.81 88 GLY A CA 1
ATOM 721 C C . GLY A 1 88 ? -7.554 -3.683 8.827 1.00 95.81 88 GLY A C 1
ATOM 722 O O . GLY A 1 88 ? -7.268 -4.284 7.798 1.00 95.81 88 GLY A O 1
ATOM 723 N N . LYS A 1 89 ? -8.774 -3.757 9.361 1.00 96.00 89 LYS A N 1
ATOM 724 C CA . LYS A 1 89 ? -9.860 -4.594 8.833 1.00 96.00 89 LYS A CA 1
ATOM 725 C C . LYS A 1 89 ? -10.640 -3.957 7.680 1.00 96.00 89 LYS A C 1
ATOM 727 O O . LYS A 1 89 ? -11.517 -4.625 7.141 1.00 96.00 89 LYS A O 1
ATOM 732 N N . GLY A 1 90 ? -10.378 -2.690 7.365 1.00 96.69 90 GLY A N 1
ATOM 733 C CA . GLY A 1 90 ? -10.971 -2.026 6.207 1.00 96.69 90 GLY A CA 1
ATOM 734 C C . GLY A 1 90 ? -10.374 -2.533 4.898 1.00 96.69 90 GLY A C 1
ATOM 735 O O . GLY A 1 90 ? -9.340 -3.205 4.891 1.00 96.69 90 GLY A O 1
ATOM 736 N N . ASP A 1 91 ? -11.040 -2.219 3.793 1.00 98.00 91 ASP A N 1
ATOM 737 C CA . ASP A 1 91 ? -10.536 -2.540 2.460 1.00 98.00 91 ASP A CA 1
ATOM 738 C C . ASP A 1 91 ? -9.303 -1.678 2.133 1.00 98.00 91 ASP A C 1
ATOM 740 O O . ASP A 1 91 ? -9.228 -0.506 2.518 1.00 98.00 91 ASP A O 1
ATOM 744 N N . VAL A 1 92 ? -8.352 -2.258 1.395 1.00 98.56 92 VAL A N 1
ATOM 745 C CA . VAL A 1 92 ? -7.153 -1.578 0.890 1.00 98.56 92 VAL A CA 1
ATOM 746 C C . VAL A 1 92 ? -7.164 -1.617 -0.635 1.00 98.56 92 VAL A C 1
ATOM 748 O O . VAL A 1 92 ? -7.165 -2.685 -1.254 1.00 98.56 92 VAL A O 1
ATOM 751 N N . ASN A 1 93 ? -7.186 -0.447 -1.260 1.00 98.69 93 ASN A N 1
ATOM 752 C CA . ASN A 1 93 ? -7.376 -0.318 -2.699 1.00 98.69 93 ASN A CA 1
ATOM 753 C C . ASN A 1 93 ? -6.151 0.321 -3.365 1.00 98.69 93 ASN A C 1
ATOM 755 O O . ASN A 1 93 ? -5.903 1.496 -3.170 1.00 98.69 93 ASN A O 1
ATOM 759 N N . PHE A 1 94 ? -5.423 -0.426 -4.191 1.00 98.50 94 PHE A N 1
ATOM 760 C CA . PHE A 1 94 ? -4.312 0.057 -5.024 1.00 98.50 94 PHE A CA 1
ATOM 761 C C . PHE A 1 94 ? -4.663 0.058 -6.518 1.00 98.50 94 PHE A C 1
ATOM 763 O O . PHE A 1 94 ? -3.776 0.082 -7.373 1.00 98.50 94 PHE A O 1
ATOM 770 N N . ASN A 1 95 ? -5.949 -0.031 -6.867 1.00 98.56 95 ASN A N 1
ATOM 771 C CA . ASN A 1 95 ? -6.374 -0.180 -8.256 1.00 98.56 95 ASN A CA 1
ATOM 772 C C . ASN A 1 95 ? -5.846 0.960 -9.129 1.00 98.56 95 ASN A C 1
ATOM 774 O O . ASN A 1 95 ? -6.007 2.125 -8.776 1.00 98.56 95 ASN A O 1
ATOM 778 N N . ARG A 1 96 ? -5.279 0.628 -10.293 1.00 97.75 96 ARG A N 1
ATOM 779 C CA . ARG A 1 96 ? -4.681 1.597 -11.234 1.00 97.75 96 ARG A CA 1
ATOM 780 C C . ARG A 1 96 ? -3.542 2.448 -10.657 1.00 97.75 96 ARG A C 1
ATOM 782 O O . ARG A 1 96 ? -3.146 3.418 -11.293 1.00 97.75 96 ARG A O 1
ATOM 789 N N . ALA A 1 97 ? -3.014 2.107 -9.481 1.00 97.38 97 ALA A N 1
ATOM 790 C CA . ALA A 1 97 ? -1.828 2.768 -8.959 1.00 97.38 97 ALA A CA 1
ATOM 791 C C . ALA A 1 97 ? -0.591 2.427 -9.806 1.00 97.38 97 ALA A C 1
ATOM 793 O O . ALA A 1 97 ? -0.519 1.361 -10.431 1.00 97.38 97 ALA A O 1
ATOM 794 N N . ILE A 1 98 ? 0.380 3.336 -9.798 1.00 94.19 98 ILE A N 1
ATOM 795 C CA . ILE A 1 98 ? 1.641 3.211 -10.529 1.00 94.19 98 ILE A CA 1
ATOM 796 C C . ILE A 1 98 ? 2.791 3.170 -9.525 1.00 94.19 98 ILE A C 1
ATOM 798 O O . ILE A 1 98 ? 3.017 4.132 -8.787 1.00 94.19 98 ILE A O 1
ATOM 802 N N . PHE A 1 99 ? 3.518 2.054 -9.509 1.00 91.31 99 PHE A N 1
ATOM 803 C CA . PHE A 1 99 ? 4.715 1.842 -8.705 1.00 91.31 99 PHE A CA 1
ATOM 804 C C . PHE A 1 99 ? 5.943 1.715 -9.606 1.00 91.31 99 PHE A C 1
ATOM 806 O O . PHE A 1 99 ? 6.056 0.772 -10.389 1.00 91.31 99 PHE A O 1
ATOM 813 N N . GLY A 1 100 ? 6.897 2.631 -9.440 1.00 75.06 100 GLY A N 1
ATOM 814 C CA . GLY A 1 100 ? 8.157 2.612 -10.170 1.00 75.06 100 GLY A CA 1
ATOM 815 C C . GLY A 1 100 ? 8.001 3.065 -11.621 1.00 75.06 100 GLY A C 1
ATOM 816 O O . GLY A 1 100 ? 7.486 2.347 -12.467 1.00 75.06 100 GLY A O 1
ATOM 817 N N . GLU A 1 101 ? 8.532 4.244 -11.928 1.00 69.62 101 GLU A N 1
ATOM 818 C CA . GLU A 1 101 ? 8.689 4.736 -13.299 1.00 69.62 101 GLU A CA 1
ATOM 819 C C . GLU A 1 101 ? 10.184 4.942 -13.609 1.00 69.62 101 GLU A C 1
ATOM 821 O O . GLU A 1 101 ? 10.774 5.933 -13.183 1.00 69.62 101 GLU A O 1
ATOM 826 N N . LYS A 1 102 ? 10.849 4.059 -14.365 1.00 61.06 102 LYS A N 1
ATOM 827 C CA . LYS A 1 102 ? 12.158 4.381 -14.976 1.00 61.06 102 LYS A CA 1
ATOM 828 C C . LYS A 1 102 ? 12.384 3.645 -16.294 1.00 61.06 102 LYS A C 1
ATOM 830 O O . LYS A 1 102 ? 12.099 2.455 -16.412 1.00 61.06 102 LYS A O 1
ATOM 835 N N . GLU A 1 103 ? 12.995 4.359 -17.236 1.00 59.88 103 GLU A N 1
ATOM 836 C CA . GLU A 1 103 ? 13.794 3.769 -18.310 1.00 59.88 103 GLU A CA 1
ATOM 837 C C . GLU A 1 103 ? 15.233 3.554 -17.815 1.00 59.88 103 GLU A C 1
ATOM 839 O O . GLU A 1 103 ? 15.748 4.365 -17.046 1.00 59.88 103 GLU A O 1
ATOM 844 N N . GLU A 1 104 ? 15.822 2.437 -18.250 1.00 57.97 104 GLU A N 1
ATOM 845 C CA . GLU A 1 104 ? 17.205 1.977 -18.045 1.00 57.97 104 GLU A CA 1
ATOM 846 C C . GLU A 1 104 ? 17.748 2.073 -16.603 1.00 57.97 104 GLU A C 1
ATOM 848 O O . GLU A 1 104 ? 18.312 3.075 -16.165 1.00 57.97 104 GLU A O 1
ATOM 853 N N . CYS A 1 105 ? 17.602 0.978 -15.848 1.00 55.34 105 CYS A N 1
ATOM 854 C CA . CYS A 1 105 ? 18.158 0.843 -14.503 1.00 55.34 105 CYS A CA 1
ATOM 855 C C . CYS A 1 105 ? 19.596 0.307 -14.530 1.00 55.34 105 CYS A C 1
ATOM 857 O O . CYS A 1 105 ? 19.826 -0.813 -14.985 1.00 55.34 105 CYS A O 1
ATOM 859 N N . SER A 1 106 ? 20.540 1.064 -13.963 1.00 56.69 106 SER A N 1
ATOM 860 C CA . SER A 1 106 ? 21.815 0.527 -13.464 1.00 56.69 106 SER A CA 1
ATOM 861 C C . SER A 1 106 ? 21.690 -0.071 -12.055 1.00 56.69 106 SER A C 1
ATOM 863 O O . SER A 1 106 ? 22.472 -0.952 -11.720 1.00 56.69 106 SER A O 1
ATOM 865 N N . ASP A 1 107 ? 20.687 0.362 -11.277 1.00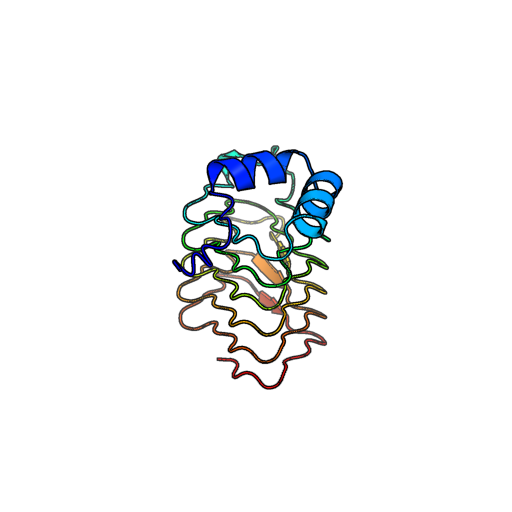 59.53 107 ASP A N 1
ATOM 866 C CA . ASP A 1 107 ? 20.347 -0.126 -9.932 1.00 59.53 107 ASP A CA 1
ATOM 867 C C . ASP A 1 107 ? 18.823 -0.290 -9.832 1.00 59.53 107 ASP A C 1
ATOM 869 O O . ASP A 1 107 ? 18.097 0.704 -9.802 1.00 59.53 107 ASP A O 1
ATOM 873 N N . CYS A 1 108 ? 18.334 -1.533 -9.845 1.00 64.12 108 CYS A N 1
ATOM 874 C CA . CYS A 1 108 ? 16.904 -1.856 -9.874 1.00 64.12 108 CYS A CA 1
ATOM 875 C C . CYS A 1 108 ? 16.147 -1.240 -8.685 1.00 64.12 108 CYS A C 1
ATOM 877 O O . CYS A 1 108 ? 16.515 -1.484 -7.537 1.00 64.12 108 CYS A O 1
ATOM 879 N N . SER A 1 109 ? 15.055 -0.512 -8.949 1.00 74.56 109 SER A N 1
ATOM 880 C CA . SER A 1 109 ? 14.161 -0.022 -7.891 1.00 74.56 109 SER A CA 1
ATOM 881 C C . SER A 1 109 ? 13.410 -1.166 -7.202 1.00 74.56 109 SER A C 1
ATOM 883 O O . SER A 1 109 ? 13.193 -2.230 -7.789 1.00 74.56 109 SER A O 1
ATOM 885 N N . SER A 1 110 ? 12.968 -0.944 -5.968 1.00 88.25 110 SER A N 1
ATOM 886 C CA . SER A 1 110 ? 12.202 -1.912 -5.186 1.00 88.25 110 SER A CA 1
ATOM 887 C C . SER A 1 110 ? 10.812 -1.398 -4.807 1.00 88.25 110 SER A C 1
ATOM 889 O O . SER A 1 110 ? 10.617 -0.225 -4.492 1.00 88.25 110 SER A O 1
ATOM 891 N N . VAL A 1 111 ? 9.826 -2.295 -4.855 1.00 93.06 111 VAL A N 1
ATOM 892 C CA . VAL A 1 111 ? 8.477 -2.050 -4.330 1.00 93.06 111 VAL A CA 1
ATOM 893 C C . VAL A 1 111 ? 8.242 -3.058 -3.220 1.00 93.06 111 VAL A C 1
ATOM 895 O O . VAL A 1 111 ? 8.161 -4.264 -3.454 1.00 93.06 111 VAL A O 1
ATOM 898 N N . GLY A 1 112 ? 8.226 -2.581 -1.986 1.00 94.44 112 GLY A N 1
ATOM 899 C CA . GLY A 1 112 ? 8.342 -3.423 -0.811 1.00 94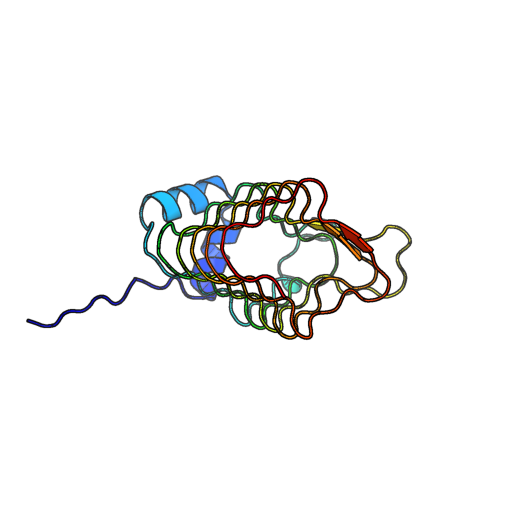.44 112 GLY A CA 1
ATOM 900 C C . GLY A 1 112 ? 7.072 -3.483 0.019 1.00 94.44 112 GLY A C 1
ATOM 901 O O . GLY A 1 112 ? 6.658 -2.484 0.575 1.00 94.44 112 GLY A O 1
ATOM 902 N N . PHE A 1 113 ? 6.532 -4.674 0.221 1.00 97.50 113 PHE A N 1
ATOM 903 C CA . PHE A 1 113 ? 5.511 -5.014 1.217 1.00 97.50 113 PHE A CA 1
ATOM 904 C C . PHE A 1 113 ? 6.043 -6.047 2.223 1.00 97.50 113 PHE A C 1
ATOM 906 O O . PHE A 1 113 ? 5.273 -6.765 2.860 1.00 97.50 113 PHE A O 1
ATOM 913 N N . THR A 1 114 ? 7.369 -6.161 2.350 1.00 98.00 114 THR A N 1
ATOM 914 C CA . THR A 1 114 ? 8.014 -7.146 3.220 1.00 98.00 114 THR A CA 1
ATOM 915 C C . THR A 1 114 ? 7.528 -7.017 4.663 1.00 98.00 114 THR A C 1
ATOM 917 O O . THR A 1 114 ? 7.621 -5.946 5.256 1.00 98.00 114 THR A O 1
ATOM 920 N N . GLY A 1 115 ? 6.997 -8.095 5.238 1.00 97.81 115 GLY A N 1
ATOM 921 C CA . GLY A 1 115 ? 6.461 -8.102 6.603 1.00 97.81 115 GLY A CA 1
ATOM 922 C C . GLY A 1 115 ? 5.188 -7.270 6.807 1.00 97.81 115 GLY A C 1
ATOM 923 O O . GLY A 1 115 ? 4.713 -7.172 7.938 1.00 97.81 115 GLY A O 1
ATOM 924 N N . ALA A 1 116 ? 4.616 -6.677 5.753 1.00 98.19 116 ALA A N 1
ATOM 925 C CA . ALA A 1 116 ? 3.371 -5.925 5.859 1.00 98.19 116 ALA A CA 1
ATOM 926 C C . ALA A 1 116 ? 2.227 -6.843 6.309 1.00 98.19 116 ALA A C 1
ATOM 928 O O . ALA A 1 116 ? 2.090 -7.982 5.849 1.00 98.19 116 ALA A O 1
ATOM 929 N N . THR A 1 117 ? 1.379 -6.339 7.198 1.00 98.12 117 THR A N 1
ATOM 930 C CA . THR A 1 117 ? 0.182 -7.048 7.646 1.00 98.12 117 THR A CA 1
ATOM 931 C C . THR A 1 117 ? -1.042 -6.391 7.043 1.00 98.12 117 THR A C 1
ATOM 933 O O . THR A 1 117 ? -1.315 -5.223 7.296 1.00 98.12 117 THR A O 1
ATOM 936 N N . PHE A 1 118 ? -1.811 -7.163 6.287 1.00 96.44 118 PHE A N 1
ATOM 937 C CA . PHE A 1 118 ? -3.121 -6.775 5.801 1.00 96.44 118 PHE A CA 1
ATOM 938 C C . PHE A 1 118 ? -4.203 -7.503 6.587 1.00 96.44 118 PHE A C 1
ATOM 940 O O . PHE A 1 118 ? -4.202 -8.734 6.670 1.00 96.44 118 PHE A O 1
ATOM 947 N N . GLY A 1 119 ? -5.124 -6.744 7.180 1.00 92.38 119 GLY A N 1
ATOM 948 C CA . GLY A 1 119 ? -6.200 -7.294 7.990 1.00 92.38 119 GLY A CA 1
ATOM 949 C C . GLY A 1 119 ? -7.275 -8.026 7.184 1.00 92.38 119 GLY A C 1
ATOM 950 O O . GLY A 1 119 ? -7.040 -8.662 6.162 1.00 92.38 119 GLY A O 1
ATOM 951 N N . GLU A 1 120 ? -8.495 -8.017 7.710 1.00 93.31 120 GLU A N 1
ATOM 952 C CA . GLU A 1 120 ? -9.589 -8.861 7.209 1.00 93.31 120 GLU A CA 1
ATOM 953 C C . GLU A 1 120 ? -10.302 -8.307 5.963 1.00 93.31 120 GLU A C 1
ATOM 955 O O . GLU A 1 120 ? -11.110 -9.030 5.379 1.00 93.31 120 GLU A O 1
ATOM 960 N N . GLY A 1 121 ? -10.020 -7.063 5.567 1.00 95.69 121 GLY A N 1
ATOM 961 C CA . GLY A 1 121 ? -10.612 -6.422 4.394 1.00 95.69 121 GLY A CA 1
ATOM 962 C C . GLY A 1 121 ? -10.057 -6.952 3.074 1.00 95.69 121 GLY A C 1
ATOM 963 O O . GLY A 1 121 ? -9.058 -7.672 3.030 1.00 95.69 121 GLY A O 1
ATOM 964 N N . ASN A 1 122 ? -10.732 -6.617 1.976 1.00 97.12 122 ASN A N 1
ATOM 965 C CA . ASN A 1 122 ? -10.271 -6.971 0.640 1.00 97.12 122 ASN A CA 1
ATOM 966 C C . ASN A 1 122 ? -9.088 -6.093 0.240 1.00 97.12 122 ASN A C 1
ATOM 968 O O . ASN A 1 122 ? -9.060 -4.900 0.533 1.00 97.12 122 ASN A O 1
ATOM 972 N N . ILE A 1 123 ? -8.145 -6.684 -0.485 1.00 97.94 123 ILE A N 1
ATOM 973 C CA . ILE A 1 123 ? -6.973 -5.999 -1.020 1.00 97.94 123 ILE A CA 1
ATOM 974 C C . ILE A 1 123 ? -6.997 -6.137 -2.533 1.00 97.94 123 ILE A C 1
ATOM 976 O O . ILE A 1 123 ? -7.090 -7.244 -3.071 1.00 97.94 123 ILE A O 1
ATOM 980 N N . SER A 1 124 ? -6.946 -5.011 -3.232 1.00 98.00 124 SER A N 1
ATOM 981 C CA . SER A 1 124 ? -7.092 -4.990 -4.683 1.00 98.00 124 SER A CA 1
ATOM 982 C C . SER A 1 124 ? -5.963 -4.209 -5.337 1.00 98.00 124 SER A C 1
ATOM 984 O O . SER A 1 124 ? -5.768 -3.038 -5.042 1.00 98.00 124 SER A O 1
ATOM 986 N N . PHE A 1 125 ? -5.266 -4.867 -6.255 1.00 97.62 125 PHE A N 1
ATOM 987 C CA . PHE A 1 125 ? -4.260 -4.323 -7.163 1.00 97.62 125 PHE A CA 1
ATOM 988 C C . PHE A 1 125 ? -4.763 -4.418 -8.617 1.00 97.62 125 PHE A C 1
ATOM 990 O O . PHE A 1 125 ? -4.033 -4.793 -9.528 1.00 97.62 125 PHE A O 1
ATOM 997 N N . LEU A 1 126 ? -6.057 -4.177 -8.854 1.00 97.50 126 LEU A N 1
ATOM 998 C CA . LEU A 1 126 ? -6.657 -4.321 -10.182 1.00 97.50 126 LEU A CA 1
ATOM 999 C C . LEU A 1 126 ? -6.081 -3.277 -11.145 1.00 97.50 126 LEU A C 1
ATOM 1001 O O . LEU A 1 126 ? -6.184 -2.079 -10.874 1.00 97.50 126 LEU A O 1
ATOM 1005 N N . ASN A 1 127 ? -5.580 -3.716 -12.304 1.00 96.44 127 ASN A N 1
ATOM 1006 C CA . ASN A 1 127 ? -4.940 -2.845 -13.303 1.00 96.44 127 ASN A CA 1
ATOM 1007 C C . ASN A 1 127 ? -3.761 -2.025 -12.736 1.00 96.44 127 ASN A C 1
ATOM 1009 O O . ASN A 1 127 ? -3.528 -0.903 -13.177 1.00 96.44 127 ASN A O 1
ATOM 1013 N N . THR A 1 128 ? -3.072 -2.528 -11.711 1.00 96.69 128 THR A N 1
ATOM 1014 C CA . THR A 1 128 ? -1.944 -1.830 -11.077 1.00 96.69 128 THR A CA 1
ATOM 1015 C C . THR A 1 128 ? -0.643 -2.127 -11.818 1.00 96.69 128 THR A C 1
ATOM 1017 O O . THR A 1 128 ? -0.312 -3.293 -12.045 1.00 96.69 128 THR A O 1
ATOM 1020 N N . GLN A 1 129 ? 0.138 -1.091 -12.118 1.00 94.44 129 GLN A N 1
ATOM 1021 C CA . GLN A 1 129 ? 1.532 -1.256 -12.524 1.00 94.44 129 GLN A CA 1
ATOM 1022 C C . GLN A 1 129 ? 2.361 -1.421 -11.245 1.00 94.44 129 GLN A C 1
ATOM 1024 O O . GLN A 1 129 ? 2.737 -0.442 -10.610 1.00 94.44 129 GLN A O 1
ATOM 1029 N N . LEU A 1 130 ? 2.563 -2.665 -10.805 1.00 91.25 130 LEU A N 1
ATOM 1030 C CA . LEU A 1 130 ? 3.196 -2.997 -9.519 1.00 91.25 130 LEU A CA 1
ATOM 1031 C C . LEU A 1 130 ? 4.707 -2.774 -9.505 1.00 91.25 130 LEU A C 1
ATOM 1033 O O . LEU A 1 130 ? 5.304 -2.706 -8.434 1.00 91.25 130 LEU A O 1
ATOM 1037 N N . GLY A 1 131 ? 5.320 -2.693 -10.679 1.00 88.81 131 GLY A N 1
ATOM 1038 C CA . GLY A 1 131 ? 6.733 -2.398 -10.835 1.00 88.81 131 GLY A CA 1
ATOM 1039 C C . GLY A 1 131 ? 7.112 -2.311 -12.306 1.00 88.81 131 GLY A C 1
ATOM 1040 O O . GLY A 1 131 ? 6.663 -3.125 -13.111 1.00 88.81 131 GLY A O 1
ATOM 1041 N N . GLN A 1 132 ? 7.979 -1.367 -12.657 1.00 86.69 132 GLN A N 1
ATOM 1042 C CA . GLN A 1 132 ? 8.663 -1.330 -13.949 1.00 86.69 132 GLN A CA 1
ATOM 1043 C C . GLN A 1 132 ? 10.174 -1.311 -13.727 1.00 86.69 132 GLN A C 1
ATOM 1045 O O . GLN A 1 132 ? 10.693 -0.410 -13.074 1.00 86.69 132 GLN A O 1
ATOM 1050 N N . ASN A 1 133 ? 10.881 -2.303 -14.274 1.00 85.00 133 ASN A N 1
ATOM 1051 C CA . ASN A 1 133 ? 12.302 -2.545 -14.011 1.00 85.00 133 ASN A CA 1
ATOM 1052 C C . ASN A 1 133 ? 12.605 -2.651 -12.501 1.00 85.00 133 ASN A C 1
ATOM 1054 O O . ASN A 1 133 ? 13.629 -2.162 -12.022 1.00 85.00 133 ASN A O 1
ATOM 1058 N N . ALA A 1 134 ? 11.678 -3.247 -11.746 1.00 87.50 134 ALA A N 1
ATOM 1059 C CA . ALA A 1 134 ? 11.690 -3.262 -10.289 1.00 87.50 134 ALA A CA 1
ATOM 1060 C C . ALA A 1 134 ? 11.476 -4.671 -9.731 1.00 87.50 134 ALA A C 1
ATOM 1062 O O . ALA A 1 134 ? 10.799 -5.492 -10.347 1.00 87.50 134 ALA A O 1
ATOM 1063 N N . THR A 1 135 ? 12.014 -4.942 -8.542 1.00 90.44 135 THR A N 1
ATOM 1064 C CA . THR A 1 135 ? 11.637 -6.152 -7.795 1.00 90.44 135 THR A CA 1
ATOM 1065 C C . THR A 1 135 ? 10.548 -5.823 -6.781 1.00 90.44 135 THR A C 1
ATOM 1067 O O . THR A 1 135 ? 10.709 -4.915 -5.964 1.00 90.44 135 THR A O 1
ATOM 1070 N N . VAL A 1 136 ? 9.449 -6.573 -6.827 1.00 94.62 136 VAL A N 1
ATOM 1071 C CA . VAL A 1 136 ? 8.311 -6.438 -5.916 1.00 94.62 136 VAL A CA 1
ATOM 1072 C C . VAL A 1 136 ? 8.403 -7.502 -4.824 1.00 94.62 136 VAL A C 1
ATOM 1074 O O . VAL A 1 136 ? 8.428 -8.701 -5.108 1.00 94.62 136 VAL A O 1
ATOM 1077 N N . PHE A 1 137 ? 8.446 -7.088 -3.562 1.00 96.38 137 PHE A N 1
ATOM 1078 C CA . PHE A 1 137 ? 8.612 -7.990 -2.424 1.00 96.38 137 PHE A CA 1
ATOM 1079 C C . PHE A 1 137 ? 7.349 -8.039 -1.577 1.00 96.38 137 PHE A C 1
ATOM 1081 O O . PHE A 1 137 ? 7.023 -7.073 -0.906 1.00 96.38 137 PHE A O 1
ATOM 1088 N N . PHE A 1 138 ? 6.684 -9.187 -1.529 1.00 97.00 138 PHE A N 1
ATOM 1089 C CA . PHE A 1 138 ? 5.667 -9.492 -0.522 1.00 97.00 138 PHE A CA 1
ATOM 1090 C C . PHE A 1 138 ? 6.218 -10.385 0.590 1.00 97.00 138 PHE A C 1
ATOM 1092 O O . PHE A 1 138 ? 5.453 -10.875 1.403 1.00 97.00 138 PHE A O 1
ATOM 1099 N N . ASP A 1 139 ? 7.525 -10.641 0.635 1.00 97.88 139 ASP A N 1
ATOM 1100 C CA . ASP A 1 139 ? 8.129 -11.594 1.569 1.00 97.88 139 ASP A CA 1
ATOM 1101 C C . ASP A 1 139 ? 7.678 -11.370 3.021 1.00 97.88 139 ASP A C 1
ATOM 1103 O O . ASP A 1 139 ? 7.650 -10.245 3.501 1.00 97.88 139 ASP A O 1
ATOM 1107 N N . LEU A 1 140 ? 7.330 -12.433 3.747 1.00 97.81 140 LEU A N 1
ATOM 1108 C CA . LEU A 1 140 ? 6.823 -12.367 5.130 1.00 97.81 140 LEU A CA 1
ATOM 1109 C C . LEU A 1 140 ? 5.510 -11.581 5.317 1.00 97.81 140 LEU A C 1
ATOM 1111 O O . LEU A 1 140 ? 5.057 -11.435 6.454 1.00 97.81 140 LEU A O 1
ATOM 1115 N N . ALA A 1 141 ? 4.875 -11.090 4.249 1.00 97.81 141 ALA A N 1
ATOM 1116 C CA . ALA A 1 141 ? 3.588 -10.422 4.366 1.00 97.81 141 ALA A CA 1
ATOM 1117 C C . ALA A 1 141 ? 2.511 -11.396 4.859 1.00 97.81 141 ALA A C 1
ATOM 1119 O O . ALA A 1 141 ? 2.513 -12.591 4.539 1.00 97.81 141 ALA A O 1
ATOM 1120 N N . THR A 1 142 ? 1.563 -10.864 5.623 1.00 97.31 142 THR A N 1
ATOM 1121 C CA . THR A 1 142 ? 0.407 -11.613 6.116 1.00 97.31 142 THR A CA 1
ATOM 1122 C C . THR A 1 142 ? -0.866 -10.992 5.573 1.00 97.31 142 THR A C 1
ATOM 1124 O O . THR A 1 142 ? -1.113 -9.808 5.771 1.00 97.31 142 THR A O 1
ATOM 1127 N N . PHE A 1 143 ? -1.693 -11.799 4.919 1.00 96.00 143 PHE A N 1
ATOM 1128 C CA . PHE A 1 143 ? -3.003 -11.413 4.409 1.00 96.00 143 PHE A CA 1
ATOM 1129 C C . PHE A 1 143 ? -4.093 -12.070 5.251 1.00 96.00 143 PHE A C 1
ATOM 1131 O O . PHE A 1 143 ? -4.035 -13.271 5.525 1.00 96.00 143 PHE A O 1
ATOM 1138 N N . GLY A 1 144 ? -5.103 -11.301 5.651 1.00 94.19 144 GLY A N 1
ATOM 1139 C CA . GLY A 1 144 ? -6.250 -11.813 6.385 1.00 94.19 144 GLY A CA 1
ATOM 1140 C C . GLY A 1 144 ? -7.250 -12.577 5.511 1.00 94.19 144 GLY A C 1
ATOM 1141 O O . GLY A 1 144 ? -6.914 -13.267 4.550 1.00 94.19 144 GLY A O 1
ATOM 1142 N N . LYS A 1 145 ? -8.525 -12.507 5.899 1.00 92.50 145 LYS A N 1
ATOM 1143 C CA . LYS A 1 145 ? -9.607 -13.311 5.303 1.00 92.50 145 LYS A CA 1
ATOM 1144 C C . LYS A 1 145 ? -10.241 -12.695 4.055 1.00 92.50 145 LYS A C 1
ATOM 1146 O O . LYS A 1 145 ? -11.020 -13.371 3.383 1.00 92.50 145 LYS A O 1
ATOM 1151 N N . GLY A 1 146 ? -9.957 -11.428 3.770 1.00 94.06 146 GLY A N 1
ATOM 1152 C CA . GLY A 1 146 ? -10.488 -10.737 2.603 1.00 94.06 146 GLY A CA 1
ATOM 1153 C C . GLY A 1 146 ? -9.881 -11.251 1.303 1.00 94.06 146 GLY A C 1
ATOM 1154 O O . GLY A 1 146 ? -8.844 -11.913 1.284 1.00 94.06 146 GLY A O 1
ATOM 1155 N N . ARG A 1 147 ? -10.552 -10.970 0.184 1.00 95.25 147 ARG A N 1
ATOM 1156 C CA . ARG A 1 147 ? -10.040 -11.330 -1.140 1.00 95.25 147 ARG A CA 1
ATOM 1157 C C . ARG A 1 147 ? -8.790 -10.505 -1.445 1.00 95.25 147 ARG A C 1
ATOM 1159 O O . ARG A 1 147 ? -8.833 -9.289 -1.307 1.00 95.25 147 ARG A O 1
ATOM 1166 N N . VAL A 1 148 ? -7.747 -11.151 -1.959 1.00 95.88 148 VAL A N 1
ATOM 1167 C CA . VAL A 1 148 ? -6.580 -10.487 -2.551 1.00 95.88 148 VAL A CA 1
ATOM 1168 C C . VAL A 1 148 ? -6.674 -10.627 -4.067 1.00 95.88 148 VAL A C 1
ATOM 1170 O O . VAL A 1 148 ? -6.840 -11.735 -4.577 1.00 95.88 148 VAL A O 1
ATOM 1173 N N . SER A 1 149 ? -6.635 -9.516 -4.794 1.00 95.62 149 SER A N 1
ATOM 1174 C CA . SER A 1 149 ? -6.779 -9.510 -6.251 1.00 95.62 149 SER A CA 1
ATOM 1175 C C . SER A 1 149 ? -5.607 -8.801 -6.913 1.00 95.62 149 SER A C 1
ATOM 1177 O O . SER A 1 149 ? -5.438 -7.605 -6.720 1.00 95.62 149 SER A O 1
ATOM 1179 N N . PHE A 1 150 ? -4.873 -9.521 -7.753 1.00 95.62 150 PHE A N 1
ATOM 1180 C CA . PHE A 1 150 ? -3.816 -9.034 -8.646 1.00 95.62 150 PHE A CA 1
ATOM 1181 C C . PHE A 1 150 ? -4.257 -9.039 -10.114 1.00 95.62 150 PHE A C 1
ATOM 1183 O O . PHE A 1 150 ? -3.440 -8.903 -11.025 1.00 95.62 150 PHE A O 1
ATOM 1190 N N . LYS A 1 151 ? -5.555 -9.241 -10.365 1.00 96.56 151 LYS A N 1
ATOM 1191 C CA . LYS A 1 151 ? -6.128 -9.258 -11.710 1.00 96.56 151 LYS A CA 1
ATOM 1192 C C . LYS A 1 151 ? -5.655 -8.054 -12.538 1.00 96.5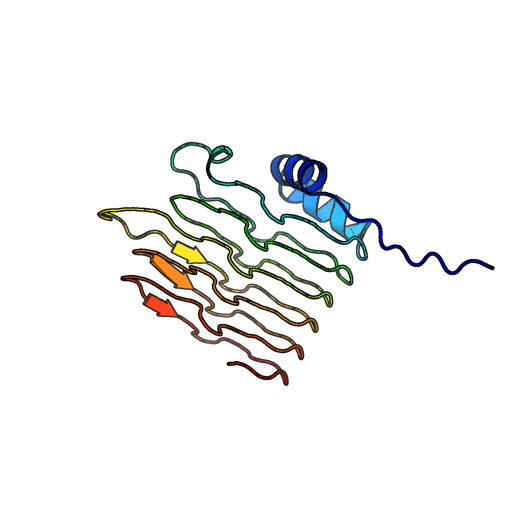6 151 LYS A C 1
ATOM 1194 O O . LYS A 1 151 ? -5.761 -6.917 -12.092 1.00 96.56 151 LYS A O 1
ATOM 1199 N N . ASP A 1 152 ? -5.187 -8.326 -13.752 1.00 95.62 152 ASP A N 1
ATOM 1200 C CA . ASP A 1 152 ? -4.707 -7.326 -14.713 1.00 95.62 152 ASP A CA 1
ATOM 1201 C C . ASP A 1 152 ? -3.573 -6.421 -14.171 1.00 95.62 152 ASP A C 1
ATOM 1203 O O . ASP A 1 152 ? -3.289 -5.383 -14.759 1.00 95.62 152 ASP A O 1
ATOM 1207 N N . SER A 1 153 ? -2.922 -6.790 -13.058 1.00 95.31 153 SER A N 1
ATOM 1208 C CA . SER A 1 153 ? -1.696 -6.129 -12.595 1.00 95.31 153 SER A CA 1
ATOM 1209 C C . SER A 1 153 ? -0.475 -6.649 -13.339 1.00 95.31 153 SER A C 1
ATOM 1211 O O . SER A 1 153 ? -0.449 -7.798 -13.791 1.00 95.31 153 SER A O 1
ATOM 1213 N N . GLU A 1 154 ? 0.552 -5.813 -13.436 1.00 94.06 154 GLU A N 1
ATOM 1214 C CA . GLU A 1 154 ? 1.785 -6.160 -14.130 1.00 94.06 154 GLU A CA 1
ATOM 1215 C C . GLU A 1 154 ? 3.039 -5.763 -13.353 1.00 94.06 154 GLU A C 1
ATOM 1217 O O . GLU A 1 154 ? 3.092 -4.728 -12.688 1.00 94.06 154 GLU A O 1
ATOM 1222 N N . VAL A 1 155 ? 4.067 -6.600 -13.488 1.00 92.38 155 VAL A N 1
ATOM 1223 C CA . VAL A 1 155 ? 5.459 -6.252 -13.204 1.00 92.38 155 VAL A CA 1
ATOM 1224 C C . VAL A 1 155 ? 6.196 -6.314 -14.538 1.00 92.38 155 VAL A C 1
ATOM 1226 O O . VAL A 1 155 ? 6.343 -7.385 -15.126 1.00 92.38 155 VAL A O 1
ATOM 1229 N N . VAL A 1 156 ? 6.614 -5.162 -15.053 1.00 89.50 156 VAL A N 1
ATOM 1230 C CA . VAL A 1 156 ? 7.266 -5.036 -16.360 1.00 89.50 156 VAL A CA 1
ATOM 1231 C C . VAL A 1 156 ? 8.774 -5.113 -16.165 1.00 89.50 156 VAL A C 1
ATOM 1233 O O . VAL A 1 156 ? 9.334 -4.298 -15.439 1.00 89.50 156 VAL A O 1
ATOM 1236 N N . ASN A 1 157 ? 9.450 -6.056 -16.831 1.00 87.19 157 ASN A N 1
ATOM 1237 C CA . ASN A 1 157 ? 10.911 -6.235 -16.757 1.00 87.19 157 ASN A CA 1
ATOM 1238 C C . ASN A 1 157 ? 11.453 -6.335 -15.318 1.00 87.19 157 ASN A C 1
ATOM 1240 O O . ASN A 1 157 ? 12.498 -5.775 -14.992 1.00 87.19 157 ASN A O 1
ATOM 1244 N N . GLY A 1 158 ? 10.723 -7.018 -14.446 1.00 88.56 158 GLY A N 1
ATOM 1245 C CA . GLY A 1 158 ? 11.056 -7.149 -13.037 1.00 88.56 158 GLY A CA 1
ATOM 1246 C C . GLY A 1 158 ? 10.643 -8.503 -12.484 1.00 88.56 158 GLY A C 1
ATOM 1247 O O . GLY A 1 158 ? 10.081 -9.332 -13.200 1.00 88.56 158 GLY A O 1
ATOM 1248 N N . ASP A 1 159 ? 10.901 -8.697 -11.198 1.00 91.06 159 ASP A N 1
ATOM 1249 C CA . ASP A 1 159 ? 10.596 -9.931 -10.480 1.00 91.06 159 ASP A CA 1
ATOM 1250 C C . ASP A 1 159 ? 9.604 -9.668 -9.347 1.00 91.06 159 ASP A C 1
ATOM 1252 O O . ASP A 1 159 ? 9.514 -8.561 -8.816 1.00 91.06 159 ASP A O 1
ATOM 1256 N N . ILE A 1 160 ? 8.878 -10.708 -8.939 1.00 93.50 160 ILE A N 1
ATOM 1257 C CA . ILE A 1 160 ? 8.002 -10.672 -7.767 1.00 93.50 160 ILE A CA 1
ATOM 1258 C C . ILE A 1 160 ? 8.329 -11.826 -6.819 1.00 93.50 160 ILE A C 1
ATOM 1260 O O . ILE A 1 160 ? 8.511 -12.968 -7.244 1.00 93.50 160 ILE A O 1
ATOM 1264 N N . SER A 1 161 ? 8.402 -11.531 -5.522 1.00 95.31 161 SER A N 1
ATOM 1265 C CA . SER A 1 161 ? 8.733 -12.500 -4.477 1.00 95.31 161 SER A CA 1
ATOM 1266 C C . SER A 1 161 ? 7.617 -12.594 -3.438 1.00 95.31 161 SER A C 1
ATOM 1268 O O . SER A 1 161 ? 7.142 -11.582 -2.932 1.00 95.31 161 SER A O 1
ATOM 1270 N N . PHE A 1 162 ? 7.220 -13.827 -3.109 1.00 95.44 162 PHE A N 1
ATOM 1271 C CA . PHE A 1 162 ? 6.220 -14.160 -2.084 1.00 95.44 162 PHE A CA 1
ATOM 1272 C C . PHE A 1 162 ? 6.799 -15.123 -1.030 1.00 95.44 162 PHE A C 1
ATOM 1274 O O . PHE A 1 162 ? 6.127 -16.051 -0.568 1.00 95.44 162 PHE A O 1
ATOM 1281 N N . ARG A 1 163 ? 8.083 -14.985 -0.675 1.00 96.81 163 ARG A N 1
ATOM 1282 C CA . ARG A 1 163 ? 8.735 -15.932 0.243 1.00 96.81 163 ARG A CA 1
ATOM 1283 C C . ARG A 1 163 ? 8.134 -15.823 1.638 1.00 96.81 163 ARG A C 1
ATOM 1285 O O . ARG A 1 163 ? 8.071 -14.743 2.211 1.00 96.81 163 ARG A O 1
ATOM 1292 N N . ALA A 1 164 ? 7.737 -16.966 2.196 1.00 96.50 164 ALA A N 1
ATOM 1293 C CA . ALA A 1 164 ? 7.145 -17.056 3.531 1.00 96.50 164 ALA A CA 1
ATOM 1294 C C . ALA A 1 164 ? 5.917 -16.142 3.740 1.00 96.50 164 ALA A C 1
ATOM 1296 O O . ALA A 1 164 ? 5.649 -15.713 4.859 1.00 96.50 164 ALA A O 1
ATOM 1297 N N . VAL A 1 165 ? 5.164 -15.867 2.669 1.00 95.88 165 VAL A N 1
ATOM 1298 C CA . VAL A 1 165 ? 3.878 -15.169 2.758 1.00 95.88 165 VAL A CA 1
ATOM 1299 C C . VAL A 1 165 ? 2.837 -16.066 3.403 1.00 95.88 165 VAL A C 1
ATOM 1301 O O . VAL A 1 165 ? 2.720 -17.249 3.074 1.00 95.88 165 VAL A O 1
ATOM 1304 N N . VAL A 1 166 ? 2.038 -15.477 4.285 1.00 94.94 166 VAL A N 1
ATOM 1305 C CA . VAL A 1 166 ? 0.863 -16.123 4.861 1.00 94.94 166 VAL A CA 1
ATOM 1306 C C . VAL A 1 166 ? -0.376 -15.550 4.189 1.00 94.94 166 VAL A C 1
ATOM 1308 O O . VAL A 1 166 ? -0.755 -14.410 4.438 1.00 94.94 166 VAL A O 1
ATOM 1311 N N . PHE A 1 167 ? -1.029 -16.349 3.349 1.00 90.44 167 PHE A N 1
ATOM 1312 C CA . PHE A 1 167 ? -2.365 -16.032 2.848 1.00 90.44 167 PHE A CA 1
ATOM 1313 C C . PHE A 1 167 ? -3.419 -16.608 3.796 1.00 90.44 167 PHE A C 1
ATOM 1315 O O . PHE A 1 167 ? -3.348 -17.781 4.166 1.00 90.44 167 PHE A O 1
ATOM 1322 N N . GLY A 1 168 ? -4.385 -15.786 4.203 1.00 87.25 168 GLY A N 1
ATOM 1323 C CA . GLY A 1 168 ? -5.517 -16.225 5.009 1.00 87.25 168 GLY A CA 1
ATOM 1324 C C . GLY A 1 168 ? -6.555 -17.009 4.202 1.00 87.25 168 GLY A C 1
ATOM 1325 O O . GLY A 1 168 ? -6.292 -17.547 3.132 1.00 87.25 168 GLY A O 1
ATOM 1326 N N . GLU A 1 169 ? -7.779 -17.082 4.727 1.00 87.00 169 GLU A N 1
ATOM 1327 C CA . GLU A 1 169 ? -8.881 -17.859 4.127 1.00 87.00 169 GLU A CA 1
ATOM 1328 C C . GLU A 1 169 ? -9.475 -17.215 2.858 1.00 87.00 169 GLU A C 1
ATOM 1330 O O . GLU A 1 169 ? -10.320 -17.810 2.183 1.00 87.00 169 GLU A O 1
ATOM 1335 N N . GLY A 1 170 ? -9.065 -15.984 2.551 1.00 81.62 170 GLY A N 1
ATOM 1336 C CA . GLY A 1 170 ? -9.533 -15.235 1.398 1.00 81.62 170 GLY A CA 1
ATOM 1337 C C . GLY A 1 170 ? -9.041 -15.812 0.076 1.00 81.62 170 GLY A C 1
ATOM 1338 O O . GLY A 1 170 ? -7.977 -16.420 -0.020 1.00 81.62 170 GLY A O 1
ATOM 1339 N N . LYS A 1 171 ? -9.822 -15.608 -0.989 1.00 86.00 171 LYS A N 1
ATOM 1340 C CA . LYS A 1 171 ? -9.383 -15.985 -2.338 1.00 86.00 171 LYS A CA 1
ATOM 1341 C C . LYS A 1 171 ? -8.256 -15.063 -2.790 1.00 86.00 171 LYS A C 1
ATOM 1343 O O . LYS A 1 171 ? -8.410 -13.847 -2.712 1.00 86.00 171 LYS A O 1
ATOM 1348 N N . VAL A 1 172 ? -7.203 -15.658 -3.336 1.00 87.88 172 VAL A N 1
ATOM 1349 C CA . VAL A 1 172 ? -6.110 -14.966 -4.024 1.00 87.88 172 VAL A CA 1
ATOM 1350 C C . VAL A 1 172 ? -6.232 -15.265 -5.514 1.00 87.88 172 VAL A C 1
ATOM 1352 O O . VAL A 1 172 ? -6.425 -16.427 -5.883 1.00 87.88 172 VAL A O 1
ATOM 1355 N N . GLY A 1 173 ? -6.159 -14.246 -6.367 1.00 80.44 173 GLY A N 1
ATOM 1356 C CA . GLY A 1 173 ? -6.100 -14.435 -7.819 1.00 80.44 173 GLY A CA 1
ATOM 1357 C C . GLY A 1 173 ? -6.167 -13.141 -8.592 1.00 80.44 173 GLY A C 1
ATOM 1358 O O . GLY A 1 173 ? -5.678 -12.123 -8.064 1.00 80.44 173 GLY A O 1
#

Secondary structure (DSSP, 8-state):
------PPEE-HHHHHHHHHT-HHHHHHHHHH-TT-EEE-TT-B-GGGSPTT--EE-TT-B--SSS-EE-TT-B--SS-EE-TT-EE-SS-EE-TT-B----SS-SS-EEEE-TT-EE-SS-EE-TT-EEEESEEEE-TT-EE-SS-EE-TT-EEES-EEE-TT-EE-SS-B-

pLDDT: mean 89.87, std 13.14, range [34.38, 98.69]

Sequence (173 aa):
MVNNNNLSTLNKEEALEKFIEGKDIWNEYIDKHPDANIDFSYVDFSGRREEGEPFDFSGYKFPKKGNVDFSDANFGKGDVNFWEAEFGKGDVNFNRAIFGEKEECSDCSSVGFTGATFGEGNISFLNTQLGQNATVFFDLATFGKGRVSFKDSEVVNGDISFRAVVFGEGKVG